Protein AF-A0A0D6NMR1-F1 (afdb_monomer_lite)

Foldseek 3Di:
DDPDWDKDKDWDWDQAPNWIKIWIWIQTPQKIFGPWIDTPPDDTDDGDPDIHNDPVVVVVVNNVVVVVVPD

Radius of gyration: 13.25 Å; chains: 1; bounding box: 30×17×47 Å

Organism: NCBI:txid146474

Sequence (71 aa):
MNSRLQINEHNYSREISGKTVNVVYLEINRKFTFGSITVNGLPPLRPMDGTFHSRDEIEAEVIKIVNNMKS

Structure (mmCIF, N/CA/C/O backbone):
data_AF-A0A0D6NMR1-F1
#
_entry.id   AF-A0A0D6NMR1-F1
#
loop_
_atom_site.group_PDB
_atom_site.id
_atom_site.type_symbol
_atom_site.label_atom_id
_atom_site.label_alt_id
_atom_site.label_comp_id
_atom_site.label_asym_id
_atom_site.label_entity_id
_atom_site.label_seq_id
_atom_site.pdbx_PDB_ins_code
_atom_site.Cartn_x
_atom_site.Cartn_y
_atom_site.Cartn_z
_atom_site.occupancy
_atom_site.B_iso_or_equiv
_atom_site.auth_seq_id
_atom_site.auth_comp_id
_atom_site.auth_asym_id
_atom_site.auth_atom_id
_atom_site.pdbx_PDB_model_num
ATOM 1 N N . MET A 1 1 ? 19.142 1.923 -27.955 1.00 43.75 1 MET A N 1
ATOM 2 C CA . MET A 1 1 ? 17.831 1.552 -27.378 1.00 43.75 1 MET A CA 1
ATOM 3 C C . MET A 1 1 ? 17.571 2.468 -26.192 1.00 43.75 1 MET A C 1
ATOM 5 O O . MET A 1 1 ? 18.360 2.434 -25.261 1.00 43.75 1 MET A O 1
ATOM 9 N N . ASN A 1 2 ? 16.535 3.311 -26.242 1.00 45.88 2 ASN A N 1
ATOM 10 C CA . ASN A 1 2 ? 16.113 4.134 -25.103 1.00 45.88 2 ASN A CA 1
ATOM 11 C C . ASN A 1 2 ? 14.933 3.442 -24.418 1.00 45.88 2 ASN A C 1
ATOM 13 O O . ASN A 1 2 ? 13.810 3.536 -24.911 1.00 45.88 2 ASN A O 1
ATOM 17 N N . SER A 1 3 ? 15.162 2.773 -23.289 1.00 56.28 3 SER A N 1
ATOM 18 C CA . SER A 1 3 ? 14.059 2.496 -22.366 1.00 56.28 3 SER A CA 1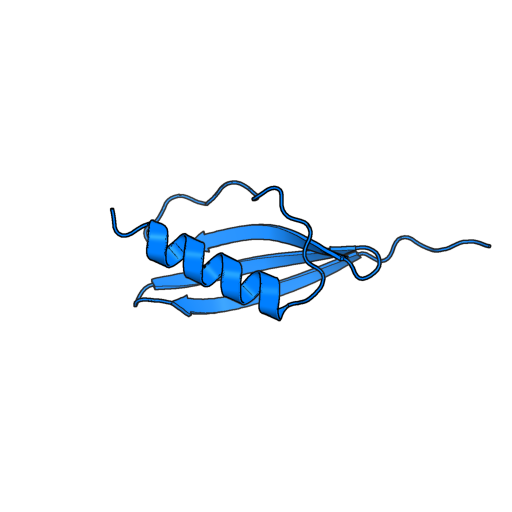
ATOM 19 C C . SER A 1 3 ? 13.780 3.787 -21.606 1.00 56.28 3 SER A C 1
ATOM 21 O O . SER A 1 3 ? 14.565 4.181 -20.747 1.00 56.28 3 SER A O 1
ATOM 23 N N . ARG A 1 4 ? 12.700 4.493 -21.964 1.00 77.38 4 ARG A N 1
ATOM 24 C CA . ARG A 1 4 ? 12.198 5.606 -21.147 1.00 77.38 4 ARG A CA 1
ATOM 25 C C . ARG A 1 4 ? 11.829 5.047 -19.775 1.00 77.38 4 ARG A C 1
ATOM 27 O O . ARG A 1 4 ? 11.133 4.040 -19.707 1.00 77.38 4 ARG A O 1
ATOM 34 N N . LEU A 1 5 ? 12.295 5.697 -18.712 1.00 81.19 5 LEU A N 1
ATOM 35 C CA . LEU A 1 5 ? 11.857 5.407 -17.351 1.00 81.19 5 LEU A CA 1
ATOM 36 C C . LEU A 1 5 ? 10.336 5.620 -17.285 1.00 81.19 5 LEU A C 1
ATOM 38 O O . LEU A 1 5 ? 9.871 6.735 -17.517 1.00 81.19 5 LEU A O 1
ATOM 42 N N . GLN A 1 6 ? 9.569 4.554 -17.045 1.00 85.62 6 GLN A N 1
ATOM 43 C CA . GLN A 1 6 ? 8.114 4.626 -16.879 1.00 85.62 6 GLN A CA 1
ATOM 44 C C . GLN A 1 6 ? 7.795 4.610 -15.388 1.00 85.62 6 GLN A C 1
ATOM 46 O O . GLN A 1 6 ? 8.158 3.647 -14.713 1.00 85.62 6 GLN A O 1
ATOM 51 N N . ILE A 1 7 ? 7.150 5.673 -14.899 1.00 88.62 7 ILE A N 1
ATOM 52 C CA . ILE A 1 7 ? 6.677 5.807 -13.518 1.00 88.62 7 ILE A CA 1
ATOM 53 C C . ILE A 1 7 ? 5.163 6.026 -13.565 1.00 88.62 7 ILE A C 1
ATOM 55 O O . ILE A 1 7 ? 4.724 7.014 -14.151 1.00 88.62 7 ILE A O 1
ATOM 59 N N . ASN A 1 8 ? 4.386 5.136 -12.947 1.00 89.31 8 ASN A N 1
ATOM 60 C CA . ASN A 1 8 ? 2.945 5.304 -12.752 1.00 89.31 8 ASN A CA 1
ATOM 61 C C . ASN A 1 8 ? 2.637 5.370 -11.256 1.00 89.31 8 ASN A C 1
ATOM 63 O O . ASN A 1 8 ? 3.052 4.492 -10.503 1.00 89.31 8 ASN A O 1
ATOM 67 N N . GLU A 1 9 ? 1.895 6.385 -10.822 1.00 90.69 9 GLU A N 1
ATOM 68 C CA . GLU A 1 9 ? 1.393 6.454 -9.451 1.00 90.69 9 GLU A CA 1
ATOM 69 C C . GLU A 1 9 ? -0.005 5.848 -9.371 1.00 90.69 9 GLU A C 1
ATOM 71 O O . GLU A 1 9 ? -0.879 6.130 -10.193 1.00 90.69 9 GLU A O 1
ATOM 76 N N . HIS A 1 10 ? -0.210 5.032 -8.345 1.00 90.19 10 HIS A N 1
ATOM 77 C CA . HIS A 1 10 ? -1.480 4.403 -8.044 1.00 90.19 10 HIS A CA 1
ATOM 78 C C . HIS A 1 10 ? -1.909 4.792 -6.635 1.00 90.19 10 HIS A C 1
ATOM 80 O O . HIS A 1 10 ? -1.137 4.701 -5.679 1.00 90.19 10 HIS A O 1
ATOM 86 N N . ASN A 1 11 ? -3.171 5.191 -6.517 1.00 91.38 11 ASN A N 1
ATOM 87 C CA . ASN A 1 11 ? -3.779 5.633 -5.273 1.00 91.38 11 ASN A CA 1
ATOM 88 C C . ASN A 1 11 ? -5.025 4.791 -5.013 1.00 91.38 11 ASN A C 1
ATOM 90 O O . ASN A 1 11 ? -5.906 4.703 -5.871 1.00 91.38 11 ASN A O 1
ATOM 94 N N . TYR A 1 12 ? -5.118 4.180 -3.836 1.00 88.31 12 TYR A N 1
ATOM 95 C CA . TYR A 1 12 ? -6.347 3.516 -3.417 1.00 88.31 12 TYR A CA 1
ATOM 96 C C . TYR A 1 12 ? -6.628 3.730 -1.935 1.00 88.31 12 TYR A C 1
ATOM 98 O O . TYR A 1 12 ? -5.725 3.924 -1.123 1.00 88.31 12 TYR A O 1
ATOM 106 N N . SER A 1 13 ? -7.914 3.680 -1.598 1.00 90.44 13 SER A N 1
ATOM 107 C CA . SER A 1 13 ? -8.406 3.737 -0.229 1.00 90.44 13 SER A CA 1
ATOM 108 C C . SER A 1 13 ? -9.152 2.451 0.085 1.00 90.44 13 SER A C 1
ATOM 110 O O . SER A 1 13 ? -9.952 1.984 -0.730 1.00 90.44 13 SER A O 1
ATOM 112 N N . ARG A 1 14 ? -8.880 1.852 1.242 1.00 88.94 14 ARG A N 1
ATOM 113 C CA . ARG A 1 14 ? -9.533 0.619 1.685 1.00 88.94 14 ARG A CA 1
ATOM 114 C C . ARG A 1 14 ? -9.773 0.648 3.183 1.00 88.94 14 ARG A C 1
ATOM 116 O O . ARG A 1 14 ? -8.925 1.099 3.945 1.00 88.94 14 ARG A O 1
ATOM 123 N N . GLU A 1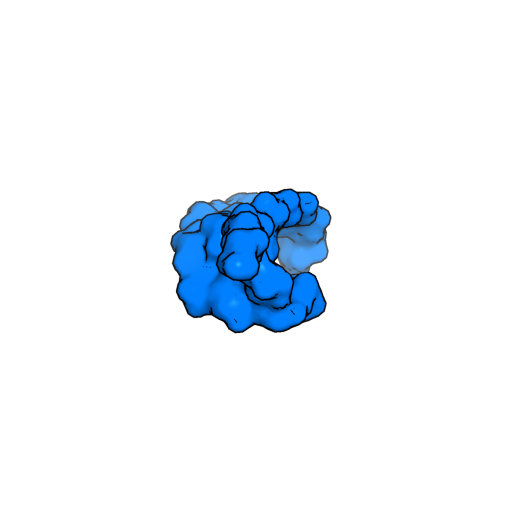 15 ? -10.912 0.124 3.612 1.00 89.62 15 GLU A N 1
ATOM 124 C CA . GLU A 1 15 ? -11.164 -0.121 5.028 1.00 89.62 15 GLU A CA 1
ATOM 125 C C . GLU A 1 15 ? -10.504 -1.440 5.459 1.00 89.62 15 GLU A C 1
ATOM 127 O O . GLU A 1 15 ? -10.760 -2.495 4.877 1.00 89.62 15 GLU A O 1
ATOM 132 N N . ILE A 1 16 ? -9.619 -1.378 6.457 1.00 87.06 16 ILE A N 1
ATOM 133 C CA . ILE A 1 16 ? -8.893 -2.529 7.006 1.00 87.06 16 ILE A CA 1
ATOM 134 C C . ILE A 1 16 ? -9.018 -2.479 8.528 1.00 87.06 16 ILE A C 1
ATOM 136 O O . ILE A 1 16 ? -8.606 -1.508 9.160 1.00 87.06 16 ILE A O 1
ATOM 140 N N . SER A 1 17 ? -9.581 -3.531 9.133 1.00 83.00 17 SER A N 1
ATOM 141 C CA . SER A 1 17 ? -9.792 -3.613 10.590 1.00 83.00 17 SER A CA 1
ATOM 142 C C . SER A 1 17 ? -10.537 -2.394 11.175 1.00 83.00 17 SER A C 1
ATOM 144 O O . SER A 1 17 ? -10.201 -1.929 12.263 1.00 83.00 17 SER A O 1
ATOM 146 N N . GLY A 1 18 ? -11.524 -1.855 10.446 1.00 86.06 18 GLY A N 1
ATOM 147 C CA . GLY A 1 18 ? -12.311 -0.684 10.860 1.00 86.06 18 GLY A CA 1
ATOM 148 C C . GLY A 1 18 ? -11.580 0.660 10.745 1.00 86.06 18 GLY A C 1
ATOM 149 O O . GLY A 1 18 ? -12.081 1.671 11.229 1.00 86.06 18 GLY A O 1
ATOM 150 N N . LYS A 1 19 ? -10.394 0.692 10.123 1.00 86.00 19 LYS A N 1
ATOM 151 C CA . LYS A 1 19 ? -9.655 1.924 9.824 1.00 86.00 19 LYS A CA 1
ATOM 152 C C . LYS A 1 19 ? -9.628 2.157 8.321 1.00 86.00 19 LYS A C 1
ATOM 154 O O . LYS A 1 19 ? -9.322 1.246 7.554 1.00 86.00 19 LYS A O 1
ATOM 159 N N . THR A 1 20 ? -9.892 3.387 7.893 1.00 90.06 20 THR A N 1
ATOM 160 C CA . THR A 1 20 ? -9.673 3.797 6.502 1.00 90.06 20 THR A CA 1
ATOM 161 C C . THR A 1 20 ? -8.177 3.946 6.252 1.00 90.06 20 THR A C 1
ATOM 163 O O . THR A 1 20 ? -7.500 4.710 6.943 1.00 90.06 20 THR A O 1
ATOM 166 N N . VAL A 1 21 ? -7.660 3.220 5.267 1.00 89.56 21 VAL A N 1
ATOM 167 C CA . VAL A 1 21 ? -6.249 3.212 4.883 1.00 89.56 21 VAL A CA 1
ATOM 168 C C . VAL A 1 21 ? -6.126 3.741 3.467 1.00 89.56 21 VAL A C 1
ATOM 170 O O . VAL A 1 21 ? -6.691 3.169 2.540 1.00 89.56 21 VAL A O 1
ATOM 173 N N . ASN A 1 22 ? -5.376 4.824 3.303 1.00 90.75 22 ASN A N 1
ATOM 174 C CA . ASN A 1 22 ? -5.015 5.381 2.008 1.00 90.75 22 ASN A CA 1
ATOM 175 C C . ASN A 1 22 ? -3.590 4.958 1.676 1.00 90.75 22 ASN A C 1
ATOM 177 O O . ASN A 1 22 ? -2.674 5.172 2.472 1.00 90.75 22 ASN A O 1
ATOM 181 N N . VAL A 1 23 ? -3.413 4.353 0.511 1.00 88.88 23 VAL A N 1
ATOM 182 C CA . VAL A 1 23 ? -2.137 3.810 0.060 1.00 88.88 23 VAL A CA 1
ATOM 183 C C . VAL A 1 23 ? -1.783 4.445 -1.270 1.00 88.88 23 VAL A C 1
ATOM 185 O O . VAL A 1 23 ? -2.574 4.424 -2.214 1.00 88.88 23 VAL A O 1
ATOM 188 N N . VAL A 1 24 ? -0.566 4.968 -1.323 1.00 89.69 24 VAL A N 1
ATOM 189 C CA . VAL A 1 24 ? 0.079 5.481 -2.524 1.00 89.69 24 VAL A CA 1
ATOM 190 C C . VAL A 1 24 ? 1.242 4.558 -2.843 1.00 89.69 24 VAL A C 1
ATOM 192 O O . VAL A 1 24 ? 2.121 4.357 -1.999 1.00 89.69 24 VAL A O 1
ATOM 195 N N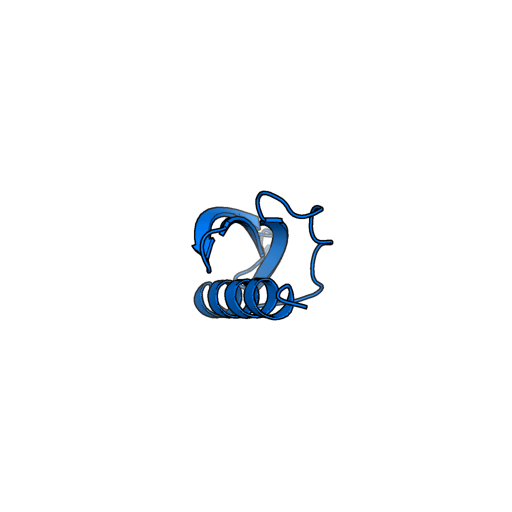 . TYR A 1 25 ? 1.263 4.001 -4.049 1.00 90.50 25 TYR A N 1
ATOM 196 C CA . TYR A 1 25 ? 2.384 3.207 -4.537 1.00 90.50 25 TYR A CA 1
ATOM 197 C C . TYR A 1 25 ? 2.785 3.610 -5.953 1.00 90.50 25 TYR A C 1
ATOM 199 O O . TYR A 1 25 ? 1.966 4.045 -6.762 1.00 90.50 25 TYR A O 1
ATOM 207 N N . LEU A 1 26 ? 4.075 3.472 -6.239 1.00 90.44 26 LEU A N 1
ATOM 208 C CA . LEU A 1 26 ? 4.689 3.839 -7.506 1.00 90.44 26 LEU A CA 1
ATOM 209 C C . LEU A 1 26 ? 5.082 2.573 -8.255 1.00 90.44 26 LEU A C 1
ATOM 211 O O . LEU A 1 26 ? 5.787 1.726 -7.717 1.00 90.44 26 LEU A O 1
ATOM 215 N N . GLU A 1 27 ? 4.663 2.460 -9.504 1.00 90.56 27 GLU A N 1
ATOM 216 C CA . GLU A 1 27 ? 5.133 1.456 -10.446 1.00 90.56 27 GLU A CA 1
ATOM 217 C C . GLU A 1 27 ? 6.255 2.057 -11.300 1.00 90.56 27 GLU A C 1
ATOM 219 O O . GLU A 1 27 ? 6.013 2.944 -12.112 1.00 90.56 27 GLU A O 1
ATOM 224 N N . ILE A 1 28 ? 7.482 1.569 -11.137 1.00 89.12 28 ILE A N 1
ATOM 225 C CA . ILE A 1 28 ? 8.674 1.990 -11.871 1.00 89.12 28 ILE A CA 1
ATOM 226 C C . ILE A 1 28 ? 9.199 0.795 -12.670 1.00 89.12 28 ILE A C 1
ATOM 228 O O . ILE A 1 28 ? 9.669 -0.184 -12.094 1.00 89.12 28 ILE A O 1
ATOM 232 N N . ASN A 1 29 ? 9.144 0.854 -14.005 1.00 87.25 29 ASN A N 1
ATOM 233 C CA . ASN A 1 29 ? 9.584 -0.236 -14.895 1.00 87.25 29 ASN A CA 1
ATOM 234 C C . ASN A 1 29 ? 9.014 -1.626 -14.506 1.00 87.25 29 ASN A C 1
ATOM 236 O O . ASN A 1 29 ? 9.754 -2.611 -14.477 1.00 87.25 29 ASN A O 1
ATOM 240 N N . ARG A 1 30 ? 7.703 -1.706 -14.214 1.00 82.62 30 ARG A N 1
ATOM 241 C CA . ARG A 1 30 ? 6.979 -2.919 -13.756 1.00 82.62 30 ARG A CA 1
ATOM 242 C C . ARG A 1 30 ? 7.354 -3.434 -12.360 1.00 82.62 30 ARG A C 1
ATOM 244 O O . ARG A 1 30 ? 6.987 -4.549 -12.001 1.00 82.6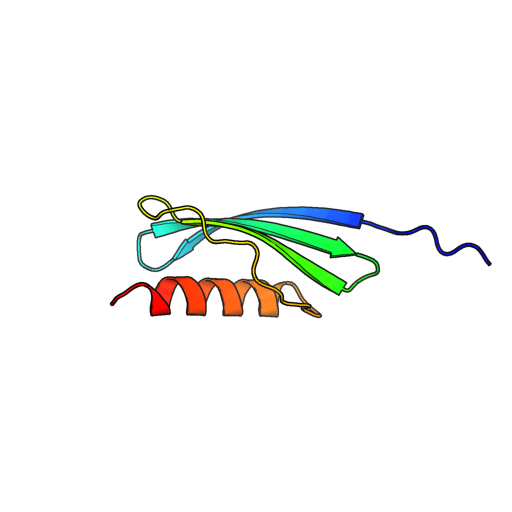2 30 ARG A O 1
ATOM 251 N N . LYS A 1 31 ? 8.102 -2.656 -11.581 1.00 86.38 31 LYS A N 1
ATOM 252 C CA . LYS A 1 31 ? 8.324 -2.905 -10.154 1.00 86.38 31 LYS A CA 1
ATOM 253 C C . LYS A 1 31 ? 7.502 -1.918 -9.358 1.00 86.38 31 LYS A C 1
ATOM 255 O O . LYS A 1 31 ? 7.431 -0.758 -9.738 1.00 86.38 31 LYS A O 1
ATOM 260 N N . PHE A 1 32 ? 6.927 -2.347 -8.252 1.00 88.94 32 PHE A N 1
ATOM 261 C CA . PHE A 1 32 ? 6.113 -1.488 -7.410 1.00 88.94 32 PHE A CA 1
ATOM 262 C C . PHE A 1 32 ? 6.870 -1.139 -6.129 1.00 88.94 32 PHE A C 1
ATOM 264 O O . PHE A 1 32 ? 7.631 -1.952 -5.612 1.00 88.94 32 PHE A O 1
ATOM 271 N N . THR A 1 33 ? 6.686 0.069 -5.614 1.00 88.00 33 THR A N 1
ATOM 272 C CA . THR A 1 33 ? 7.263 0.522 -4.344 1.00 88.00 33 THR A CA 1
ATOM 273 C C . THR A 1 33 ? 6.259 1.380 -3.590 1.00 88.00 33 THR A C 1
ATOM 275 O O . THR A 1 33 ? 5.411 2.031 -4.205 1.00 88.00 33 THR A O 1
ATOM 278 N N . PHE A 1 34 ? 6.331 1.390 -2.262 1.00 87.38 34 PHE A N 1
ATOM 279 C CA . PHE A 1 34 ? 5.479 2.258 -1.459 1.00 87.38 34 PHE A CA 1
ATOM 280 C C . PHE A 1 34 ? 5.893 3.722 -1.611 1.00 87.38 34 PHE A C 1
ATOM 282 O O . PHE A 1 34 ? 7.055 4.078 -1.440 1.00 87.38 34 PHE A O 1
ATOM 289 N N . GLY A 1 35 ? 4.916 4.581 -1.893 1.00 84.06 35 GLY A N 1
ATOM 290 C CA . GLY A 1 35 ? 5.065 6.029 -1.787 1.00 84.06 35 GLY A CA 1
ATOM 291 C C . GLY A 1 35 ? 4.709 6.491 -0.378 1.00 84.06 35 GLY A C 1
ATOM 292 O O . GLY A 1 35 ? 5.551 7.001 0.356 1.00 84.06 35 GLY A O 1
ATOM 293 N N . SER A 1 36 ? 3.457 6.277 0.028 1.00 85.81 36 SER A N 1
ATOM 294 C CA . SER A 1 36 ? 2.998 6.579 1.384 1.00 85.81 36 SER A CA 1
ATOM 295 C C . SER A 1 36 ? 1.833 5.686 1.799 1.00 85.81 36 SER A C 1
ATOM 297 O O . SER A 1 36 ? 1.046 5.231 0.970 1.00 85.81 36 SER A O 1
ATOM 299 N N . ILE A 1 37 ? 1.723 5.429 3.100 1.00 86.25 37 ILE A N 1
ATOM 300 C CA . ILE A 1 37 ? 0.590 4.716 3.689 1.00 86.25 37 ILE A CA 1
ATOM 301 C C . ILE A 1 37 ? 0.064 5.581 4.830 1.00 86.25 37 ILE A C 1
ATOM 303 O O . ILE A 1 37 ? 0.755 5.822 5.821 1.00 86.25 37 ILE A O 1
ATOM 307 N N . THR A 1 38 ? -1.170 6.046 4.689 1.00 87.75 38 THR A N 1
ATOM 308 C CA . THR A 1 38 ? -1.847 6.860 5.697 1.00 87.75 38 THR A CA 1
ATOM 309 C C . THR A 1 38 ? -3.018 6.074 6.255 1.00 87.75 38 THR A C 1
ATOM 311 O O . THR A 1 38 ? -3.979 5.788 5.543 1.00 87.75 38 THR A O 1
ATOM 314 N N . VAL A 1 39 ? -2.954 5.734 7.538 1.00 86.75 39 VAL A N 1
ATOM 315 C CA . VAL A 1 39 ? -4.064 5.093 8.245 1.00 86.75 39 VAL A CA 1
ATOM 316 C C . VAL A 1 39 ? -4.779 6.154 9.072 1.00 86.75 39 VAL A C 1
ATOM 318 O O . VAL A 1 39 ? -4.149 6.846 9.868 1.00 86.75 39 VAL A O 1
ATOM 321 N N . ASN A 1 40 ? -6.092 6.298 8.892 1.00 85.19 40 ASN A N 1
ATOM 322 C CA . ASN A 1 40 ? -6.860 7.297 9.628 1.00 85.19 40 ASN A CA 1
ATOM 323 C C . ASN A 1 40 ? -6.804 7.016 11.143 1.00 85.19 40 ASN A C 1
ATOM 325 O O . ASN A 1 40 ? -6.993 5.878 11.582 1.00 85.19 40 ASN A O 1
ATOM 329 N N . GLY A 1 41 ? -6.511 8.050 11.935 1.00 78.50 41 GLY A N 1
ATOM 330 C CA . GLY A 1 41 ? -6.299 7.936 13.382 1.00 78.50 41 GLY A CA 1
ATOM 331 C C . GLY A 1 41 ? -4.924 7.402 13.805 1.00 78.50 41 GLY A C 1
ATOM 332 O O . GLY A 1 41 ? -4.736 7.101 14.981 1.00 78.50 41 GLY A O 1
ATOM 333 N N . LEU A 1 42 ? -3.964 7.276 12.883 1.00 78.69 42 LEU A N 1
ATOM 334 C CA . LEU A 1 42 ? -2.573 6.927 13.175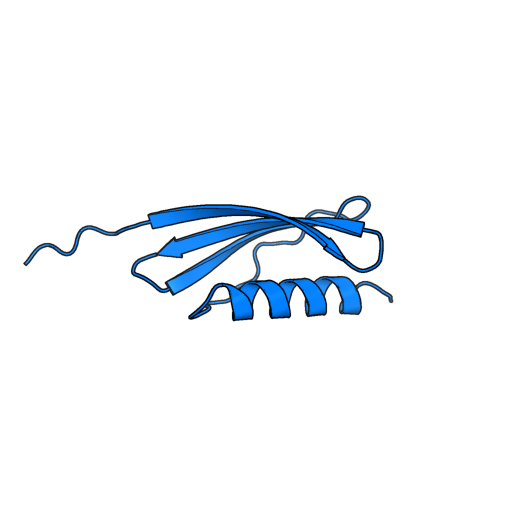 1.00 78.69 42 LEU A CA 1
ATOM 335 C C . LEU A 1 42 ? -1.615 7.951 12.547 1.00 78.69 42 LEU A C 1
ATOM 337 O O . LEU A 1 42 ? -1.952 8.571 11.535 1.00 78.69 42 LEU A O 1
ATOM 341 N N . PRO A 1 43 ? -0.419 8.146 13.130 1.00 75.56 43 PRO A N 1
ATOM 342 C CA . PRO A 1 43 ? 0.607 8.962 12.501 1.00 75.56 43 PRO A CA 1
ATOM 343 C C . PRO A 1 43 ? 0.978 8.384 11.124 1.00 75.56 43 PRO A C 1
ATOM 345 O O . PRO A 1 43 ? 0.941 7.161 10.943 1.00 75.56 43 PRO A O 1
ATOM 348 N N . PRO A 1 44 ? 1.333 9.241 10.150 1.00 69.19 44 PRO A N 1
ATOM 349 C CA . PRO A 1 44 ? 1.705 8.797 8.814 1.00 69.19 44 PRO A CA 1
ATOM 350 C C . PRO A 1 44 ? 2.874 7.818 8.899 1.00 69.19 44 PRO A C 1
ATOM 352 O O . PRO A 1 44 ? 3.878 8.076 9.571 1.00 69.19 44 PRO A O 1
ATOM 355 N N . LEU A 1 45 ? 2.732 6.678 8.226 1.00 72.06 45 LEU A N 1
ATOM 356 C CA . LEU A 1 45 ? 3.798 5.693 8.182 1.00 72.06 45 LEU A CA 1
ATOM 357 C C . LEU A 1 45 ? 4.905 6.214 7.280 1.00 72.06 45 LEU A C 1
ATOM 359 O O . LEU A 1 45 ? 4.646 6.776 6.213 1.00 72.06 45 LEU A O 1
ATOM 363 N N . ARG A 1 46 ? 6.152 6.018 7.713 1.00 67.75 46 ARG A N 1
ATOM 364 C CA . ARG A 1 46 ? 7.297 6.293 6.847 1.00 67.75 46 ARG A CA 1
ATOM 365 C C . ARG A 1 46 ? 7.198 5.408 5.599 1.00 67.75 46 ARG A C 1
ATOM 367 O O . ARG A 1 46 ? 6.690 4.288 5.714 1.00 67.75 46 ARG A O 1
ATOM 374 N N . PRO A 1 47 ? 7.680 5.884 4.438 1.00 65.62 47 PRO A N 1
ATOM 375 C CA . PRO A 1 47 ? 7.809 5.039 3.259 1.00 65.62 47 PRO A CA 1
ATOM 376 C C . PRO A 1 47 ? 8.551 3.763 3.655 1.00 65.62 47 PRO A C 1
ATOM 378 O O . PRO A 1 47 ? 9.625 3.821 4.256 1.00 65.62 47 PRO A O 1
ATOM 381 N N . MET A 1 48 ? 7.917 2.619 3.409 1.00 69.06 48 MET A N 1
ATOM 382 C CA . MET A 1 48 ? 8.544 1.332 3.664 1.00 69.06 48 MET A CA 1
ATOM 383 C C . MET A 1 48 ? 9.464 1.005 2.499 1.00 69.06 48 MET A C 1
ATOM 385 O O . MET A 1 48 ? 9.021 0.989 1.350 1.00 69.06 48 MET A O 1
ATOM 389 N N . ASP A 1 49 ? 10.726 0.717 2.809 1.00 68.19 49 ASP A N 1
ATOM 390 C CA . ASP A 1 49 ? 11.675 0.182 1.842 1.00 68.19 49 ASP A CA 1
ATOM 391 C C . ASP A 1 49 ? 11.213 -1.220 1.427 1.00 68.19 49 ASP A C 1
ATOM 393 O O . ASP A 1 49 ? 11.434 -2.213 2.120 1.00 68.19 49 ASP A O 1
ATOM 397 N N . GLY A 1 50 ? 10.513 -1.293 0.298 1.00 75.44 50 GLY A N 1
ATOM 398 C CA . GLY A 1 50 ? 9.983 -2.532 -0.252 1.00 75.44 50 GLY A CA 1
ATOM 399 C C . GLY A 1 50 ? 9.828 -2.423 -1.761 1.00 75.44 50 GLY A C 1
ATOM 400 O O . GLY A 1 50 ? 9.248 -1.467 -2.267 1.00 75.44 50 GLY A O 1
ATOM 401 N N . THR A 1 51 ? 10.370 -3.401 -2.487 1.00 85.50 51 THR A N 1
ATOM 402 C CA . THR A 1 51 ? 10.109 -3.575 -3.920 1.00 85.50 51 THR A CA 1
ATOM 403 C C . THR A 1 51 ? 9.191 -4.774 -4.097 1.00 85.50 51 THR A C 1
ATOM 405 O O . THR A 1 51 ? 9.553 -5.886 -3.720 1.00 85.50 51 THR A O 1
ATOM 408 N N . PHE A 1 52 ? 8.031 -4.543 -4.692 1.00 88.56 52 PHE A N 1
ATOM 409 C CA . PHE A 1 52 ? 6.993 -5.536 -4.934 1.00 88.56 52 PHE A CA 1
ATOM 410 C C . PHE A 1 52 ? 6.888 -5.829 -6.430 1.00 88.56 52 PHE A C 1
ATOM 412 O O . PHE A 1 52 ? 7.193 -4.982 -7.275 1.00 88.56 52 PHE A O 1
ATOM 419 N N . HIS A 1 53 ? 6.450 -7.034 -6.769 1.00 89.12 53 HIS A N 1
ATOM 420 C CA . HIS A 1 53 ? 6.298 -7.490 -8.153 1.00 89.12 53 HIS A CA 1
ATOM 421 C C . HIS A 1 53 ? 4.842 -7.450 -8.624 1.00 89.12 53 HIS A C 1
ATOM 423 O O . HIS A 1 53 ? 4.574 -7.606 -9.814 1.00 89.12 53 HIS A O 1
ATOM 429 N N . SER A 1 54 ? 3.901 -7.223 -7.705 1.00 88.69 54 SER A N 1
ATOM 430 C CA . SER A 1 54 ? 2.477 -7.122 -8.006 1.00 88.69 54 SER A CA 1
ATOM 431 C C . SER A 1 54 ? 1.750 -6.198 -7.031 1.00 88.69 54 SER A C 1
ATOM 433 O O . SER A 1 54 ? 2.223 -5.907 -5.931 1.00 88.69 54 SER A O 1
ATOM 435 N N . ARG A 1 55 ? 0.551 -5.771 -7.432 1.00 85.25 55 ARG A N 1
ATOM 436 C CA . ARG A 1 55 ? -0.378 -5.044 -6.565 1.00 85.25 55 ARG A CA 1
ATOM 437 C C . ARG A 1 55 ? -0.848 -5.895 -5.378 1.00 85.25 55 ARG A C 1
ATOM 439 O O . ARG A 1 55 ? -1.016 -5.357 -4.289 1.00 85.25 55 ARG A O 1
ATOM 446 N N . ASP A 1 56 ? -1.025 -7.200 -5.567 1.00 89.00 56 ASP A N 1
ATOM 447 C CA . ASP A 1 56 ? -1.493 -8.101 -4.506 1.00 89.00 56 ASP A CA 1
ATOM 448 C C . ASP A 1 56 ? -0.485 -8.196 -3.353 1.00 89.00 56 ASP A C 1
ATOM 450 O O . ASP A 1 56 ? -0.877 -8.226 -2.186 1.00 89.00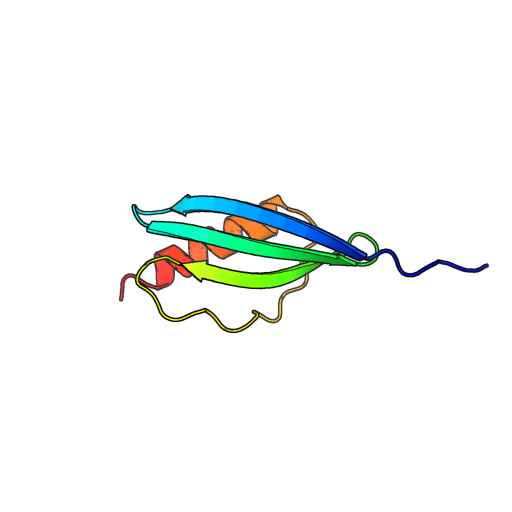 56 ASP A O 1
ATOM 454 N N . GLU A 1 57 ? 0.817 -8.174 -3.660 1.00 90.19 57 GLU A N 1
ATOM 455 C CA . GLU A 1 57 ? 1.872 -8.118 -2.640 1.00 90.19 57 GLU A CA 1
ATOM 456 C C . GLU A 1 57 ? 1.794 -6.829 -1.811 1.00 90.19 57 GLU A C 1
ATOM 458 O O . GLU A 1 57 ? 1.905 -6.878 -0.586 1.00 90.19 57 GLU A O 1
ATOM 463 N N . ILE A 1 58 ? 1.539 -5.690 -2.464 1.00 87.69 58 ILE A N 1
ATOM 464 C CA . ILE A 1 58 ? 1.327 -4.402 -1.792 1.00 87.69 58 ILE A CA 1
ATOM 465 C C . ILE A 1 58 ? 0.114 -4.470 -0.867 1.00 87.69 58 ILE A C 1
ATOM 467 O O . ILE A 1 58 ? 0.202 -4.080 0.297 1.00 87.69 58 ILE A O 1
ATOM 471 N N . GLU A 1 59 ? -1.015 -4.990 -1.353 1.00 86.94 59 GLU A N 1
ATOM 472 C CA . GLU A 1 59 ? -2.230 -5.104 -0.547 1.00 86.94 59 GLU A CA 1
ATOM 473 C C . GLU A 1 59 ? -2.026 -6.020 0.668 1.00 86.94 59 GLU A C 1
ATOM 475 O O . GLU A 1 59 ? -2.424 -5.662 1.781 1.00 86.94 59 GLU A O 1
ATOM 480 N N . ALA A 1 60 ? -1.361 -7.163 0.483 1.00 89.25 60 ALA A N 1
ATOM 481 C CA . ALA A 1 60 ? -1.030 -8.077 1.569 1.00 89.25 60 ALA A CA 1
ATOM 482 C C . ALA A 1 60 ? -0.133 -7.412 2.624 1.00 89.25 60 ALA A C 1
ATOM 484 O O . ALA A 1 60 ? -0.368 -7.575 3.824 1.00 89.25 60 ALA A O 1
ATOM 485 N N . GLU A 1 61 ? 0.865 -6.638 2.197 1.00 88.19 61 GLU A N 1
ATOM 486 C CA . GLU A 1 61 ? 1.782 -5.959 3.109 1.00 88.19 61 GLU A CA 1
ATOM 487 C C . GLU A 1 61 ? 1.078 -4.847 3.898 1.00 88.19 61 GLU A C 1
ATOM 489 O O . GLU A 1 61 ? 1.205 -4.786 5.120 1.00 88.19 61 GLU A O 1
ATOM 494 N N . VAL A 1 62 ? 0.220 -4.049 3.253 1.00 87.12 62 VAL A N 1
ATOM 495 C CA . VAL A 1 62 ? -0.615 -3.043 3.938 1.00 87.12 62 VAL A CA 1
ATOM 496 C C . VAL A 1 62 ? -1.491 -3.687 5.014 1.00 87.12 62 VAL A C 1
ATOM 498 O O . VAL A 1 62 ? -1.584 -3.167 6.128 1.00 87.12 62 VAL A O 1
ATOM 501 N N . ILE A 1 63 ? -2.106 -4.837 4.725 1.00 87.62 63 ILE A N 1
ATOM 502 C CA . ILE A 1 63 ? -2.924 -5.562 5.707 1.00 87.62 63 ILE A CA 1
ATOM 503 C C . ILE A 1 63 ? -2.075 -6.009 6.904 1.00 87.62 63 ILE A C 1
ATOM 505 O O . ILE A 1 63 ? -2.498 -5.823 8.048 1.00 87.62 63 ILE A O 1
ATOM 509 N N . LYS A 1 64 ? -0.872 -6.559 6.676 1.00 87.25 64 LYS A N 1
ATOM 510 C CA . LYS A 1 64 ? 0.047 -6.942 7.765 1.00 87.25 64 LYS A CA 1
ATOM 511 C C . LYS A 1 64 ? 0.431 -5.745 8.626 1.00 87.25 64 LYS A C 1
ATOM 513 O O . LYS A 1 64 ? 0.382 -5.844 9.847 1.00 87.25 64 LYS A O 1
ATOM 518 N N . ILE A 1 65 ? 0.769 -4.618 8.005 1.00 83.81 65 ILE A N 1
ATOM 519 C CA . ILE A 1 65 ? 1.151 -3.376 8.685 1.00 83.81 65 ILE A CA 1
ATOM 520 C C . ILE A 1 65 ? 0.029 -2.897 9.611 1.00 83.81 65 ILE A C 1
ATOM 522 O O . ILE A 1 65 ? 0.258 -2.636 10.792 1.00 83.81 65 ILE A O 1
ATOM 526 N N . VAL A 1 66 ? -1.201 -2.826 9.097 1.00 83.31 66 VAL A N 1
ATOM 527 C CA . VAL A 1 66 ? -2.373 -2.391 9.873 1.00 83.31 66 VAL A CA 1
ATOM 528 C C . VAL A 1 66 ? -2.678 -3.368 11.009 1.00 83.31 66 VAL A C 1
ATOM 530 O O . VAL A 1 66 ? -3.005 -2.936 12.114 1.00 83.31 66 VAL A O 1
ATOM 533 N N . ASN A 1 67 ? -2.543 -4.674 10.767 1.00 84.38 67 ASN A N 1
ATOM 534 C CA . ASN A 1 67 ? -2.746 -5.696 11.795 1.00 84.38 67 ASN A CA 1
ATOM 535 C C . ASN A 1 67 ? -1.657 -5.669 12.880 1.00 84.38 67 ASN A C 1
ATOM 537 O O . ASN A 1 67 ? -1.985 -5.841 14.052 1.00 84.38 67 ASN A O 1
ATOM 541 N N . ASN A 1 68 ? -0.398 -5.398 12.521 1.00 81.62 68 ASN A N 1
ATOM 542 C CA . ASN A 1 68 ? 0.716 -5.260 13.468 1.00 81.62 68 ASN A CA 1
ATOM 543 C C . ASN A 1 68 ? 0.585 -4.020 14.366 1.00 81.62 68 ASN A C 1
ATOM 545 O O . ASN A 1 68 ? 1.111 -4.009 15.472 1.00 81.62 68 ASN A O 1
ATOM 549 N N . MET A 1 69 ? -0.159 -2.993 13.944 1.00 73.62 69 MET A N 1
ATOM 550 C CA . MET A 1 69 ? -0.437 -1.801 14.757 1.00 73.62 69 MET A CA 1
ATOM 551 C C . MET A 1 69 ? -1.520 -1.996 15.838 1.00 73.62 69 MET A C 1
ATOM 553 O O . MET A 1 69 ? -1.989 -1.015 16.410 1.00 73.62 69 MET A O 1
ATOM 557 N N . LYS A 1 70 ? -1.946 -3.232 16.128 1.00 58.19 70 LYS A N 1
ATOM 558 C CA . LYS A 1 70 ? -2.869 -3.551 17.236 1.00 58.19 70 LYS A CA 1
ATOM 559 C C . LYS A 1 70 ? -2.172 -3.730 18.602 1.00 58.19 70 LYS A C 1
ATOM 561 O O . LYS A 1 70 ? -2.769 -4.349 19.481 1.00 58.19 70 LYS A O 1
ATOM 566 N N . SER A 1 71 ? -0.943 -3.230 18.777 1.00 45.62 71 SER A N 1
ATOM 567 C CA . SER A 1 71 ? -0.191 -3.335 20.039 1.00 45.62 71 SER A CA 1
ATOM 568 C C . SER A 1 71 ? -0.330 -2.117 20.941 1.00 45.62 71 SER A C 1
ATOM 570 O O . SER A 1 71 ? -0.524 -1.001 20.413 1.00 45.62 71 SER A O 1
#

Secondary structure (DSSP, 8-state):
------EEEEEEEEEETTEEEEEEEEEETTEEEEEEEEETTSPPBPPP--EESSHHHHHHHHHHHHHHT--

pLDDT: mean 82.35, std 10.99, range [43.75, 91.38]